Protein AF-A0A842RL45-F1 (afdb_monomer_lite)

pLDDT: mean 72.31, std 18.86, range [42.53, 97.88]

Foldseek 3Di:
DDDDDPPDDDDDDPDDDDDPDDDDDPDCPDPVVVVVPPPPPPVPVVVVVVPPPPPPDDDDDDPDPPVPPCQQFFQDPPPRDTHDSPDQADPPPRHGRLAWFAFPVPRDTHRNPDQADPPPRGGTHRDPPPDPPVVVVVVVVVVVVVVVVVVVVVVVVVVVVVVVVVVVVVVVVVVPPPD

Structure (mmCIF, N/CA/C/O backbone):
data_AF-A0A842RL45-F1
#
_entry.id   AF-A0A842RL45-F1
#
loop_
_atom_site.group_PDB
_atom_site.id
_atom_site.type_symbol
_atom_site.label_atom_id
_atom_site.label_alt_id
_atom_site.label_comp_id
_atom_site.label_asym_id
_atom_site.label_entity_id
_atom_site.label_seq_id
_atom_site.pdbx_PDB_ins_code
_atom_site.Cartn_x
_atom_site.Cartn_y
_atom_site.Cartn_z
_atom_site.occupancy
_atom_site.B_iso_or_equiv
_atom_site.auth_seq_id
_atom_site.auth_comp_id
_atom_site.auth_asym_id
_atom_site.auth_atom_id
_atom_site.pdbx_PDB_model_num
ATOM 1 N N . MET A 1 1 ? -13.730 0.526 -36.075 1.00 56.44 1 MET A N 1
ATOM 2 C CA . MET A 1 1 ? -13.449 0.159 -37.481 1.00 56.44 1 MET A CA 1
ATOM 3 C C . MET A 1 1 ? -12.465 1.153 -38.090 1.00 56.44 1 MET A C 1
ATOM 5 O O . MET A 1 1 ? -12.914 2.103 -38.705 1.00 56.44 1 MET A O 1
ATOM 9 N N . ILE A 1 2 ? -11.156 0.953 -37.906 1.00 51.56 2 ILE A N 1
ATOM 10 C CA . ILE A 1 2 ? -10.082 1.415 -38.808 1.00 51.56 2 ILE A CA 1
ATOM 11 C C . ILE A 1 2 ? -8.989 0.343 -38.696 1.00 51.56 2 ILE A C 1
ATOM 13 O O . ILE A 1 2 ? -8.703 -0.127 -37.600 1.00 51.56 2 ILE A O 1
ATOM 17 N N . ILE A 1 3 ? -8.519 -0.115 -39.849 1.00 49.03 3 ILE A N 1
ATOM 18 C CA . ILE A 1 3 ? -7.935 -1.430 -40.118 1.00 49.03 3 ILE A CA 1
ATOM 19 C C . ILE A 1 3 ? -6.401 -1.360 -40.150 1.00 49.03 3 ILE A C 1
ATOM 21 O O . ILE A 1 3 ? -5.831 -0.354 -40.571 1.00 49.03 3 ILE A O 1
ATOM 25 N N . ASP A 1 4 ? -5.787 -2.470 -39.740 1.00 52.09 4 ASP A N 1
ATOM 26 C CA . ASP A 1 4 ? -4.392 -2.897 -39.888 1.00 52.09 4 ASP A CA 1
ATOM 27 C C . ASP A 1 4 ? -3.731 -2.566 -41.236 1.00 52.09 4 ASP A C 1
ATOM 29 O O . ASP A 1 4 ? -4.213 -2.999 -42.280 1.00 52.09 4 ASP A O 1
ATOM 33 N N . TRP A 1 5 ? -2.566 -1.900 -41.216 1.00 52.88 5 TRP A N 1
ATOM 34 C CA . TRP A 1 5 ? -1.721 -1.688 -42.409 1.00 52.88 5 TRP A CA 1
ATOM 35 C C . TRP A 1 5 ? -0.205 -1.697 -42.126 1.00 52.88 5 TRP A C 1
ATOM 37 O O . TRP A 1 5 ? 0.547 -0.961 -42.761 1.00 52.88 5 TRP A O 1
ATOM 47 N N . LEU A 1 6 ? 0.301 -2.520 -41.196 1.00 53.22 6 LEU A N 1
ATOM 48 C CA . LEU A 1 6 ? 1.763 -2.607 -40.998 1.00 53.22 6 LEU A CA 1
ATOM 49 C C . LEU A 1 6 ? 2.317 -4.004 -40.667 1.00 53.22 6 LEU A C 1
ATOM 51 O O . LEU A 1 6 ? 3.288 -4.146 -39.931 1.00 53.22 6 LEU A O 1
ATOM 55 N N . THR A 1 7 ? 1.742 -5.042 -41.275 1.00 54.78 7 THR A N 1
ATOM 56 C CA . THR A 1 7 ? 2.247 -6.430 -41.243 1.00 54.78 7 THR A CA 1
ATOM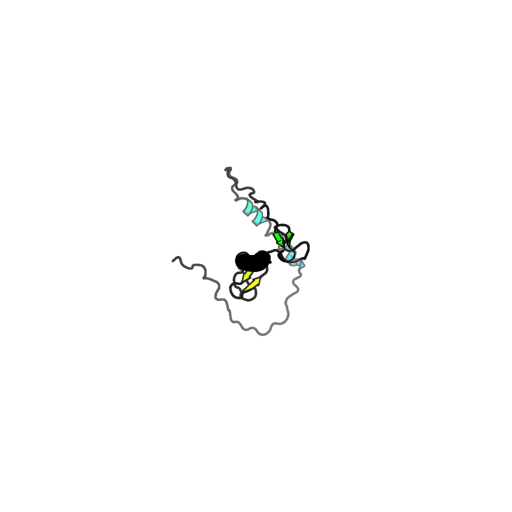 57 C C . THR A 1 7 ? 2.532 -6.963 -42.648 1.00 54.78 7 THR A C 1
ATOM 59 O O . THR A 1 7 ? 2.118 -8.057 -43.023 1.00 54.78 7 THR A O 1
ATOM 62 N N . ILE A 1 8 ? 3.280 -6.200 -43.448 1.00 55.16 8 ILE A N 1
ATOM 63 C CA . ILE A 1 8 ? 3.804 -6.676 -44.733 1.00 55.16 8 ILE A CA 1
ATOM 64 C C . ILE A 1 8 ? 5.311 -6.438 -44.767 1.00 55.16 8 ILE A C 1
ATOM 66 O O . ILE A 1 8 ? 5.764 -5.300 -44.853 1.00 55.16 8 ILE A O 1
ATOM 70 N N . GLY A 1 9 ? 6.078 -7.532 -44.761 1.00 53.97 9 GLY A N 1
ATOM 71 C CA . GLY A 1 9 ? 7.323 -7.553 -45.528 1.00 53.97 9 GLY A CA 1
ATOM 72 C C . GLY A 1 9 ? 8.617 -7.951 -44.828 1.00 53.97 9 GLY A C 1
ATOM 73 O O . GLY A 1 9 ? 9.618 -7.305 -45.098 1.00 53.97 9 GLY A O 1
ATOM 74 N N . ILE A 1 10 ? 8.663 -9.024 -44.026 1.00 52.34 10 ILE A N 1
ATOM 75 C CA . ILE A 1 10 ? 9.904 -9.819 -43.886 1.00 52.34 10 ILE A CA 1
ATOM 76 C C . ILE A 1 10 ? 9.538 -11.306 -43.789 1.00 52.34 10 ILE A C 1
ATOM 78 O O . ILE A 1 10 ? 9.545 -11.925 -42.730 1.00 52.34 10 ILE A O 1
ATOM 82 N N . SER A 1 11 ? 9.163 -11.894 -44.918 1.00 47.75 11 SER A N 1
ATOM 83 C CA . SER A 1 11 ? 9.153 -13.343 -45.098 1.00 47.75 11 SER A CA 1
ATOM 84 C C . SER A 1 11 ? 9.819 -13.667 -46.425 1.00 47.75 11 SER A C 1
ATOM 86 O O . SER A 1 11 ? 9.727 -12.890 -47.367 1.00 47.75 11 SER A O 1
ATOM 88 N N . THR A 1 12 ? 10.492 -14.816 -46.437 1.00 53.06 12 THR A N 1
ATOM 89 C CA . THR A 1 12 ? 11.160 -15.491 -47.562 1.00 53.06 12 THR A CA 1
ATOM 90 C C . THR A 1 12 ? 12.524 -14.957 -48.008 1.00 53.06 12 THR A C 1
ATOM 92 O O . THR A 1 12 ? 12.630 -14.352 -49.064 1.00 53.06 12 THR A O 1
ATOM 95 N N . VAL A 1 13 ? 13.586 -15.335 -47.279 1.00 51.84 13 VAL A N 1
ATOM 96 C CA . VAL A 1 13 ? 14.795 -15.926 -47.899 1.00 51.84 13 VAL A CA 1
ATOM 97 C C . VAL A 1 13 ? 15.372 -17.000 -46.955 1.00 51.84 13 VAL A C 1
ATOM 99 O O . VAL A 1 13 ? 16.416 -16.819 -46.339 1.00 51.84 13 VAL A O 1
ATOM 102 N N . VAL A 1 14 ? 14.678 -18.136 -46.808 1.00 50.47 14 VAL A N 1
ATOM 103 C CA . VAL A 1 14 ? 15.315 -19.382 -46.340 1.00 50.47 14 VAL A CA 1
ATOM 104 C C . VAL A 1 14 ? 15.735 -20.136 -47.595 1.00 50.47 14 VAL A C 1
ATOM 106 O O . VAL A 1 14 ? 14.962 -20.884 -48.186 1.00 50.47 14 VAL A O 1
ATOM 109 N N . GLY A 1 15 ? 16.948 -19.838 -48.054 1.00 44.44 15 GLY A N 1
ATOM 110 C CA . GLY A 1 15 ? 17.609 -20.558 -49.133 1.00 44.44 15 GLY A CA 1
ATOM 111 C C . GLY A 1 15 ? 18.285 -21.809 -48.587 1.00 44.44 15 GLY A C 1
ATOM 112 O O . GLY A 1 15 ? 19.283 -21.722 -47.876 1.00 44.44 15 GLY A O 1
ATOM 113 N N . LEU A 1 16 ? 17.732 -22.968 -48.939 1.00 52.06 16 LEU A N 1
ATOM 114 C CA . LEU A 1 16 ? 18.388 -24.269 -48.866 1.00 52.06 16 LEU A CA 1
ATOM 115 C C . LEU A 1 16 ? 19.608 -24.282 -49.797 1.00 52.06 16 LEU A C 1
ATOM 117 O O . LEU A 1 16 ? 19.456 -24.257 -51.015 1.00 52.06 16 LEU A O 1
ATOM 121 N N . ALA A 1 17 ? 20.808 -24.390 -49.234 1.00 45.56 17 ALA A N 1
ATOM 122 C CA . ALA A 1 17 ? 21.967 -24.924 -49.938 1.00 45.56 17 ALA A CA 1
ATOM 123 C C . ALA A 1 17 ? 22.873 -25.621 -48.921 1.00 45.56 17 ALA A C 1
ATOM 125 O O . ALA A 1 17 ? 23.483 -24.988 -48.060 1.00 45.56 17 ALA A O 1
ATOM 126 N N . GLY A 1 18 ? 22.908 -26.950 -49.004 1.00 46.41 18 GLY A N 1
ATOM 127 C CA . GLY A 1 18 ? 23.859 -27.771 -48.276 1.00 46.41 18 GLY A CA 1
ATOM 128 C C . GLY A 1 18 ? 25.296 -27.431 -48.672 1.00 46.41 18 GLY A C 1
ATOM 129 O O . GLY A 1 18 ? 25.589 -27.129 -49.826 1.00 46.41 18 GLY A O 1
ATOM 130 N N . GLY A 1 19 ? 26.192 -27.499 -47.695 1.00 44.31 19 GLY A N 1
ATOM 131 C CA . GLY A 1 19 ? 27.616 -27.256 -47.879 1.00 44.31 19 GLY A CA 1
ATOM 132 C C . GLY A 1 19 ? 28.383 -27.753 -46.666 1.00 44.31 19 GLY A C 1
ATOM 133 O O . GLY A 1 19 ? 28.741 -26.984 -45.781 1.00 44.31 19 GLY A O 1
ATOM 134 N N . ILE A 1 20 ? 28.590 -29.065 -46.608 1.00 50.00 20 ILE A N 1
ATOM 135 C CA . ILE A 1 20 ? 29.540 -29.695 -45.697 1.00 50.00 20 ILE A CA 1
ATOM 136 C C . ILE A 1 20 ? 30.937 -29.402 -46.259 1.00 50.00 20 ILE A C 1
ATOM 138 O O . ILE A 1 20 ? 31.212 -29.732 -47.408 1.00 50.00 20 ILE A O 1
ATOM 142 N N . GLY A 1 21 ? 31.819 -28.821 -45.446 1.00 47.97 21 GLY A N 1
ATOM 143 C CA . GLY A 1 21 ? 33.264 -28.842 -45.692 1.00 47.97 21 GLY A CA 1
ATOM 144 C C . GLY A 1 21 ? 33.849 -27.585 -46.332 1.00 47.97 21 GLY A C 1
ATOM 145 O O . GLY A 1 21 ? 33.859 -27.441 -47.547 1.00 47.97 21 GLY A O 1
ATOM 146 N N . SER A 1 22 ? 34.401 -26.715 -45.484 1.00 52.22 22 SER A N 1
ATOM 147 C CA . SER A 1 22 ? 35.515 -25.776 -45.727 1.00 52.22 22 SER A CA 1
ATOM 148 C C . SER A 1 22 ? 35.710 -25.025 -44.401 1.00 52.22 22 SER A C 1
ATOM 150 O O . SER A 1 22 ? 35.042 -24.042 -44.120 1.00 52.22 22 SER A O 1
ATOM 152 N N . GLY A 1 23 ? 36.460 -25.546 -43.435 1.00 45.50 23 GLY A N 1
ATOM 153 C CA . GLY A 1 23 ? 37.901 -25.671 -43.592 1.00 45.50 23 GLY A CA 1
ATOM 154 C C . GLY A 1 23 ? 38.517 -24.273 -43.580 1.00 45.50 23 GLY A C 1
ATOM 155 O O . GLY A 1 23 ? 38.617 -23.648 -44.627 1.00 45.50 23 GLY A O 1
ATOM 156 N N . LEU A 1 24 ? 38.854 -23.798 -42.374 1.00 52.75 24 LEU A N 1
ATOM 157 C CA . LEU A 1 24 ? 39.927 -22.845 -42.070 1.00 52.75 24 LEU A CA 1
ATOM 158 C C . LEU A 1 24 ? 40.437 -22.027 -43.268 1.00 52.75 24 LEU A C 1
ATOM 160 O O . LEU A 1 24 ? 41.333 -22.499 -43.942 1.00 52.75 24 LEU A O 1
ATOM 164 N N . LEU A 1 25 ? 39.964 -20.797 -43.479 1.00 53.88 25 LEU A N 1
ATOM 165 C CA . LEU A 1 25 ? 40.764 -19.697 -44.055 1.00 53.88 25 LEU A CA 1
ATOM 166 C C . LEU A 1 25 ? 40.023 -18.353 -43.876 1.00 53.88 25 LEU A C 1
ATOM 168 O O . LEU A 1 25 ? 39.855 -17.579 -44.820 1.00 53.88 25 LEU A O 1
ATOM 172 N N . ILE A 1 26 ? 39.607 -18.015 -42.647 1.00 55.22 26 ILE A N 1
ATOM 173 C CA . ILE A 1 26 ? 39.335 -16.603 -42.330 1.00 55.22 26 ILE A CA 1
ATOM 174 C C . ILE A 1 26 ? 40.697 -15.928 -42.200 1.00 55.22 26 ILE A C 1
ATOM 176 O O . ILE A 1 26 ? 41.360 -15.952 -41.164 1.00 55.22 26 ILE A O 1
ATOM 180 N N . ARG A 1 27 ? 41.146 -15.416 -43.345 1.00 52.78 27 ARG A N 1
ATOM 181 C CA . ARG A 1 27 ? 42.352 -14.621 -43.524 1.00 52.78 27 ARG A CA 1
ATOM 182 C C . ARG A 1 27 ? 42.421 -13.530 -42.458 1.00 52.78 27 ARG A C 1
ATOM 184 O O . ARG A 1 27 ? 41.477 -12.766 -42.278 1.00 52.78 27 ARG A O 1
ATOM 191 N N . GLN A 1 28 ? 43.594 -13.440 -41.837 1.00 56.41 28 GLN A N 1
ATOM 192 C CA . GLN A 1 28 ? 44.142 -12.288 -41.124 1.00 56.41 28 GLN A CA 1
ATOM 193 C C . GLN A 1 28 ? 44.082 -11.026 -42.005 1.00 56.41 28 GLN A C 1
ATOM 195 O O . GLN A 1 28 ? 45.085 -10.565 -42.550 1.00 56.41 28 GLN A O 1
ATOM 200 N N . LEU A 1 29 ? 42.892 -10.457 -42.185 1.00 57.97 29 LEU A N 1
ATOM 201 C CA . LEU A 1 29 ? 42.744 -9.104 -42.693 1.00 57.97 29 LEU A CA 1
ATOM 202 C C . LEU A 1 29 ? 43.205 -8.175 -41.577 1.00 57.97 29 LEU A C 1
ATOM 204 O O . LEU A 1 29 ? 42.499 -7.911 -40.607 1.00 57.97 29 LEU A O 1
ATOM 208 N N . SER A 1 30 ? 44.457 -7.744 -41.706 1.00 59.97 30 SER A N 1
ATOM 209 C CA . SER A 1 30 ? 45.117 -6.821 -40.798 1.00 59.97 30 SER A CA 1
ATOM 210 C C . SER A 1 30 ? 44.209 -5.623 -40.512 1.00 59.97 30 SER A C 1
ATOM 212 O O . SER A 1 30 ? 43.927 -4.809 -41.394 1.00 59.97 30 SER A O 1
ATOM 214 N N . ILE A 1 31 ? 43.810 -5.491 -39.245 1.00 58.50 31 ILE A N 1
ATOM 215 C CA . ILE A 1 31 ? 43.001 -4.397 -38.677 1.00 58.50 31 ILE A CA 1
ATOM 216 C C . ILE A 1 31 ? 43.554 -3.007 -39.076 1.00 58.50 31 ILE A C 1
ATOM 218 O O . ILE A 1 31 ? 42.833 -2.009 -39.095 1.00 58.50 31 ILE A O 1
ATOM 222 N N . LYS A 1 32 ? 44.833 -2.929 -39.475 1.00 57.28 32 LYS A N 1
ATOM 223 C CA . LYS A 1 32 ? 45.500 -1.711 -39.950 1.00 57.28 32 LYS A CA 1
ATOM 224 C C . LYS A 1 32 ? 44.948 -1.159 -41.275 1.00 57.28 32 LYS A C 1
ATOM 226 O O . LYS A 1 32 ? 45.049 0.047 -41.479 1.00 57.28 32 LYS A O 1
ATOM 231 N N . GLN A 1 33 ? 44.343 -1.976 -42.144 1.00 60.31 33 GLN A N 1
ATOM 232 C CA . GLN A 1 33 ? 43.789 -1.489 -43.421 1.00 60.31 33 GLN A CA 1
ATOM 233 C C . GLN A 1 33 ? 42.360 -0.928 -43.290 1.00 60.31 33 GLN A C 1
ATOM 235 O O . GLN A 1 33 ? 41.995 -0.007 -44.017 1.00 60.31 33 GLN A O 1
ATOM 240 N N . LEU A 1 34 ? 41.576 -1.382 -42.304 1.00 56.50 34 LEU A N 1
ATOM 241 C CA . LEU A 1 34 ? 40.205 -0.894 -42.070 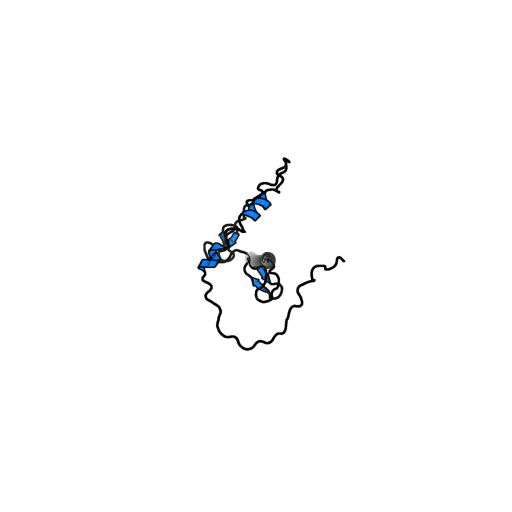1.00 56.50 34 LEU A CA 1
ATOM 242 C C . LEU A 1 34 ? 40.150 0.558 -41.553 1.00 56.50 34 LEU A C 1
ATOM 244 O O . LEU A 1 34 ? 39.201 1.279 -41.850 1.00 56.50 34 LEU A O 1
ATOM 248 N N . LYS A 1 35 ? 41.189 1.046 -40.858 1.00 59.00 35 LYS A N 1
ATOM 249 C CA . LYS A 1 35 ? 41.245 2.436 -40.352 1.00 59.00 35 LYS A CA 1
ATOM 250 C C . LYS A 1 35 ? 41.429 3.509 -41.436 1.00 59.00 35 LYS A C 1
ATOM 252 O O . LYS A 1 35 ? 41.152 4.673 -41.164 1.00 59.00 35 LYS A O 1
ATOM 257 N N . LYS A 1 36 ? 41.875 3.157 -42.650 1.00 61.47 36 LYS A N 1
ATOM 258 C CA . LYS A 1 36 ? 42.103 4.139 -43.731 1.00 61.47 36 LYS A CA 1
ATOM 259 C C . LYS A 1 36 ? 40.863 4.449 -44.573 1.00 61.47 36 LYS A C 1
ATOM 261 O O . LYS A 1 36 ? 40.836 5.494 -45.210 1.00 61.47 36 LYS A O 1
ATOM 266 N N . ILE A 1 37 ? 39.843 3.590 -44.561 1.00 58.62 37 ILE A N 1
ATOM 267 C CA . ILE A 1 37 ? 38.670 3.726 -45.448 1.00 58.62 37 ILE A CA 1
ATOM 268 C C . ILE A 1 37 ? 37.532 4.530 -44.784 1.00 58.62 37 ILE A C 1
ATOM 270 O O . ILE A 1 37 ? 36.689 5.106 -45.464 1.00 58.62 37 ILE A O 1
ATOM 274 N N . ILE A 1 38 ? 37.521 4.648 -43.454 1.00 57.00 38 ILE A N 1
ATOM 275 C CA . ILE A 1 38 ? 36.366 5.173 -42.706 1.00 57.00 38 ILE A CA 1
ATOM 276 C C . ILE A 1 38 ? 36.318 6.716 -42.500 1.00 57.00 38 ILE A C 1
ATOM 278 O O . ILE A 1 38 ? 35.216 7.223 -42.291 1.00 57.00 38 ILE A O 1
ATOM 282 N N . PRO A 1 39 ? 37.388 7.542 -42.601 1.00 54.28 39 PRO A N 1
ATOM 283 C CA . PRO A 1 39 ? 37.270 8.950 -42.193 1.00 54.28 39 PRO A CA 1
ATOM 284 C C . PRO A 1 39 ? 36.568 9.885 -43.204 1.00 54.28 39 PRO A C 1
ATOM 286 O O . PRO A 1 39 ? 36.375 11.059 -42.890 1.00 54.28 39 PRO A O 1
ATOM 289 N N . GLY A 1 40 ? 36.170 9.410 -44.393 1.00 54.62 40 GLY A N 1
ATOM 290 C CA . GLY A 1 40 ? 35.584 10.259 -45.446 1.00 54.62 40 GLY A CA 1
ATOM 291 C C . GLY A 1 40 ? 34.053 10.359 -45.455 1.00 54.62 40 GLY A C 1
ATOM 292 O O . GLY A 1 40 ? 33.507 11.410 -45.773 1.00 54.62 40 GLY A O 1
ATOM 293 N N . LEU A 1 41 ? 33.335 9.298 -45.074 1.00 51.75 41 LEU A N 1
ATOM 294 C CA . LEU A 1 41 ? 31.892 9.183 -45.352 1.00 51.75 41 LEU A CA 1
ATOM 295 C C . LEU A 1 41 ? 30.968 9.841 -44.316 1.00 51.75 41 LEU A C 1
ATOM 297 O O . LEU A 1 41 ? 29.790 10.049 -44.594 1.00 51.75 41 LEU A O 1
ATOM 301 N N . VAL A 1 42 ? 31.484 10.212 -43.142 1.00 53.53 42 VAL A N 1
ATOM 302 C CA . VAL A 1 42 ? 30.667 10.827 -42.076 1.00 53.53 42 VAL A CA 1
ATOM 303 C C . VAL A 1 42 ? 30.774 12.358 -42.075 1.00 53.53 42 VAL A C 1
ATOM 305 O O . VAL A 1 42 ? 29.903 13.038 -41.539 1.00 53.53 42 VAL A O 1
ATOM 308 N N . LYS A 1 43 ? 31.801 12.941 -42.710 1.00 53.38 43 LYS A N 1
ATOM 309 C CA . LYS A 1 43 ? 32.039 14.395 -42.649 1.00 53.38 43 LYS A CA 1
ATOM 310 C C . LYS A 1 43 ? 31.181 15.219 -43.612 1.00 53.38 43 LYS A C 1
ATOM 312 O O . LYS A 1 43 ? 30.903 16.375 -43.306 1.00 53.38 43 LYS A O 1
ATOM 317 N N . GLU A 1 44 ? 30.731 14.645 -44.728 1.00 52.78 44 GLU A N 1
ATOM 318 C CA . GLU A 1 44 ? 29.963 15.401 -45.733 1.00 52.78 44 GLU A CA 1
ATOM 319 C C . GLU A 1 44 ? 28.445 15.332 -45.511 1.00 52.78 44 GLU A C 1
ATOM 321 O O . GLU A 1 44 ? 27.757 16.339 -45.655 1.00 52.78 44 GLU A O 1
ATOM 326 N N . ARG A 1 45 ? 27.908 14.205 -45.022 1.00 51.56 45 ARG A N 1
ATOM 327 C CA . ARG A 1 45 ? 26.452 14.055 -44.828 1.00 51.56 45 ARG A CA 1
ATOM 328 C C . ARG A 1 45 ? 25.894 14.874 -43.645 1.00 51.56 45 ARG A C 1
ATOM 330 O O . ARG A 1 45 ? 24.713 15.220 -43.637 1.00 51.56 45 ARG A O 1
ATOM 337 N N . VAL A 1 46 ? 26.743 15.250 -42.682 1.00 55.12 46 VAL A N 1
ATOM 338 C CA . VAL A 1 46 ? 26.363 16.127 -41.552 1.00 55.12 46 VAL A CA 1
ATOM 339 C C . VAL A 1 46 ? 26.308 17.604 -41.967 1.00 55.12 46 VAL A C 1
ATOM 341 O O . VAL A 1 46 ? 25.502 18.356 -41.428 1.00 55.12 46 VAL A O 1
ATOM 344 N N . LYS A 1 47 ? 27.107 18.032 -42.957 1.00 55.78 47 LYS A N 1
ATOM 345 C CA . LYS A 1 47 ? 27.097 19.424 -43.442 1.00 55.78 47 LYS A CA 1
ATOM 346 C C . LYS A 1 47 ? 25.928 19.729 -44.379 1.00 55.78 47 LYS A C 1
ATOM 348 O O . LYS A 1 47 ? 25.430 20.851 -44.344 1.00 55.78 47 LYS A O 1
ATOM 353 N N . GLU A 1 48 ? 25.476 18.755 -45.168 1.00 54.34 48 GLU A N 1
ATOM 354 C CA . GLU A 1 48 ? 24.300 18.925 -46.037 1.00 54.34 48 GLU A CA 1
ATOM 355 C C . GLU A 1 48 ? 23.001 19.001 -45.213 1.00 54.34 48 GLU A C 1
ATOM 357 O O . GLU A 1 48 ? 22.148 19.845 -45.468 1.00 54.34 48 GLU A O 1
ATOM 362 N N . SER A 1 49 ? 22.893 18.201 -44.143 1.00 55.34 49 SER A N 1
ATOM 363 C CA . SER A 1 49 ? 21.681 18.128 -43.305 1.00 55.34 49 SER A CA 1
ATOM 364 C C . SER A 1 49 ? 21.445 19.366 -42.420 1.00 55.34 49 SER A C 1
ATOM 366 O O . SER A 1 49 ? 20.350 19.546 -41.899 1.00 55.34 49 SER A O 1
ATOM 368 N N . LEU A 1 50 ? 22.444 20.242 -42.248 1.00 55.75 50 LEU A N 1
ATOM 369 C CA . LEU A 1 50 ? 22.331 21.470 -41.442 1.00 55.75 50 LEU A CA 1
ATOM 370 C C . LEU A 1 50 ? 21.837 22.694 -42.235 1.00 55.75 50 LEU A C 1
ATOM 372 O O . LEU A 1 50 ? 21.563 23.728 -41.632 1.00 55.75 50 LEU A O 1
ATOM 376 N N . LYS A 1 51 ? 21.708 22.608 -43.566 1.00 57.88 51 LYS A N 1
ATOM 377 C CA . LYS A 1 51 ? 21.293 23.745 -44.414 1.00 57.88 51 LYS A CA 1
ATOM 378 C C . LYS A 1 51 ? 19.780 23.859 -44.640 1.00 57.88 51 LYS A C 1
ATOM 380 O O . LYS A 1 51 ? 19.346 24.792 -45.304 1.00 57.88 51 LYS A O 1
ATOM 385 N N . GLN A 1 52 ? 18.977 22.950 -44.087 1.00 56.62 52 GLN A N 1
ATOM 386 C CA . GLN A 1 52 ? 17.514 22.922 -44.251 1.00 56.62 52 GLN A CA 1
ATOM 387 C C . GLN A 1 52 ? 16.741 23.154 -42.952 1.00 56.62 52 GLN A C 1
ATOM 389 O O . GLN A 1 52 ? 15.610 22.703 -42.806 1.00 56.62 52 GLN A O 1
ATOM 394 N N . ILE A 1 53 ? 17.326 23.905 -42.019 1.00 52.34 53 ILE A N 1
ATOM 395 C CA . ILE A 1 53 ? 16.560 24.500 -40.925 1.00 52.34 53 ILE A CA 1
ATOM 396 C C . ILE A 1 53 ? 16.279 25.955 -41.328 1.00 52.34 53 ILE A C 1
ATOM 398 O O . ILE A 1 53 ? 17.185 26.783 -41.213 1.00 52.34 53 ILE A O 1
ATOM 402 N N . PRO A 1 54 ? 15.087 26.285 -41.862 1.00 47.94 54 PRO A N 1
ATOM 403 C CA . PRO A 1 54 ? 14.716 27.670 -42.120 1.00 47.94 54 PRO A CA 1
ATOM 404 C C . PRO A 1 54 ? 14.623 28.406 -40.780 1.00 47.94 54 PRO A C 1
ATOM 406 O O . PRO A 1 54 ? 13.789 28.090 -39.933 1.00 47.94 54 PRO A O 1
ATOM 409 N N . ILE A 1 55 ? 15.521 29.369 -40.574 1.00 52.50 55 ILE A N 1
ATOM 410 C CA . ILE A 1 55 ? 15.515 30.283 -39.427 1.00 52.50 55 ILE A CA 1
ATOM 411 C C . ILE A 1 55 ? 14.800 31.561 -39.868 1.00 52.50 55 ILE A C 1
ATOM 413 O O . ILE A 1 55 ? 15.364 32.652 -39.836 1.00 52.50 55 ILE A O 1
ATOM 417 N N . ASP A 1 56 ? 13.566 31.421 -40.343 1.00 45.44 56 ASP A N 1
ATOM 418 C CA . ASP A 1 56 ? 12.774 32.574 -40.742 1.00 45.44 56 ASP A CA 1
ATOM 419 C C . ASP A 1 56 ? 12.034 33.112 -39.519 1.00 45.44 56 ASP A C 1
ATOM 421 O O . ASP A 1 56 ? 11.169 32.473 -38.919 1.00 45.44 56 ASP A O 1
ATOM 425 N N . ALA A 1 57 ? 12.481 34.301 -39.128 1.00 53.66 57 ALA A N 1
ATOM 426 C CA . ALA A 1 57 ? 11.951 35.189 -38.113 1.00 53.66 57 ALA A CA 1
ATOM 427 C C . ALA A 1 57 ? 10.427 35.087 -37.921 1.00 53.66 57 ALA A C 1
ATOM 429 O O . ALA A 1 57 ? 9.635 35.659 -38.666 1.00 53.66 57 ALA A O 1
ATOM 430 N N . GLY A 1 58 ? 10.031 34.433 -36.832 1.00 45.25 58 GLY A N 1
ATOM 431 C CA . GLY A 1 58 ? 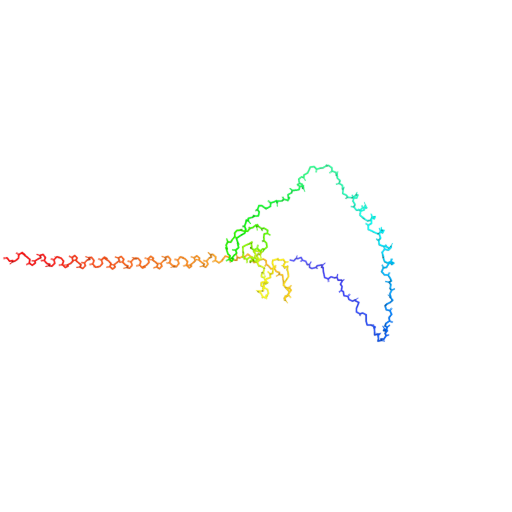8.649 34.372 -36.387 1.00 45.25 58 GLY A CA 1
ATOM 432 C C . GLY A 1 58 ? 8.575 33.986 -34.919 1.00 45.25 58 GLY A C 1
ATOM 433 O O . GLY A 1 58 ? 8.741 32.829 -34.556 1.00 45.25 58 GLY A O 1
ATOM 434 N N . LYS A 1 59 ? 8.348 34.988 -34.069 1.00 53.47 59 LYS A N 1
ATOM 435 C CA . LYS A 1 59 ? 7.787 34.870 -32.718 1.00 53.47 59 LYS A CA 1
ATOM 436 C C . LYS A 1 59 ? 6.925 33.606 -32.544 1.00 53.47 59 LYS A C 1
ATOM 438 O O . LYS A 1 59 ? 5.850 33.568 -33.120 1.00 53.47 59 LYS A O 1
ATOM 443 N N . THR A 1 60 ? 7.362 32.668 -31.698 1.00 42.84 60 THR A N 1
ATOM 444 C CA . THR A 1 60 ? 6.565 32.008 -30.636 1.00 42.84 60 THR A CA 1
ATOM 445 C C . THR A 1 60 ? 7.388 30.913 -29.940 1.00 42.84 60 THR A C 1
ATOM 447 O O . THR A 1 60 ? 7.603 29.835 -30.476 1.00 42.84 60 THR A O 1
ATOM 450 N N . ALA A 1 61 ? 7.845 31.210 -28.722 1.00 48.50 61 ALA A N 1
ATOM 451 C CA . ALA A 1 61 ? 7.677 30.355 -27.540 1.00 48.50 61 ALA A CA 1
ATOM 452 C C . ALA A 1 61 ? 7.908 28.825 -27.646 1.00 48.50 61 ALA A C 1
ATOM 454 O O . ALA A 1 61 ? 7.055 28.053 -27.220 1.00 48.50 61 ALA A O 1
ATOM 455 N N . ALA A 1 62 ? 9.072 28.360 -28.111 1.00 43.78 62 ALA A N 1
ATOM 456 C CA . ALA A 1 62 ? 9.441 26.937 -27.988 1.00 43.78 62 ALA A CA 1
ATOM 457 C C . ALA A 1 62 ? 10.883 26.697 -27.506 1.00 43.78 62 ALA A C 1
ATOM 459 O O . ALA A 1 62 ? 11.422 25.602 -27.646 1.00 43.78 62 ALA A O 1
ATOM 460 N N . VAL A 1 63 ? 11.517 27.709 -26.906 1.00 44.62 63 VAL A N 1
ATOM 461 C CA . VAL A 1 63 ? 12.812 27.548 -26.235 1.00 44.62 63 VAL A CA 1
ATOM 462 C C . VAL A 1 63 ? 12.573 27.376 -24.741 1.00 44.62 63 VAL A C 1
ATOM 464 O O . VAL A 1 63 ? 12.042 28.258 -24.075 1.00 44.62 63 VAL A O 1
ATOM 467 N N . ALA A 1 64 ? 13.015 26.225 -24.241 1.00 45.16 64 ALA A N 1
ATOM 468 C CA . ALA A 1 64 ? 13.270 25.950 -22.834 1.00 45.16 64 ALA A CA 1
ATOM 469 C C . ALA A 1 64 ? 12.055 25.999 -21.896 1.00 45.16 64 ALA A C 1
ATOM 471 O O . ALA A 1 64 ? 12.083 26.648 -20.857 1.00 45.16 64 ALA A O 1
ATOM 472 N N . VAL A 1 65 ? 11.064 25.142 -22.150 1.00 42.53 65 VAL A N 1
ATOM 473 C CA . VAL A 1 65 ? 10.390 24.483 -21.023 1.00 42.53 65 VAL A CA 1
ATOM 474 C C . VAL A 1 65 ? 11.117 23.173 -20.718 1.00 42.53 65 VAL A C 1
ATOM 476 O O . VAL A 1 65 ? 10.544 22.089 -20.740 1.00 42.53 65 VAL A O 1
ATOM 479 N N . VAL A 1 66 ? 12.405 23.271 -20.362 1.00 45.22 66 VAL A N 1
ATOM 480 C CA . VAL A 1 66 ? 12.944 22.341 -19.364 1.00 45.22 66 VAL A CA 1
ATOM 481 C C . VAL A 1 66 ? 12.185 22.715 -18.102 1.00 45.22 66 VAL A C 1
ATOM 483 O O . VAL A 1 66 ? 12.636 23.542 -17.312 1.00 45.22 66 VAL A O 1
ATOM 486 N N . ARG A 1 67 ? 10.959 22.192 -17.965 1.00 51.03 67 ARG A N 1
ATOM 487 C CA . ARG A 1 67 ? 10.243 22.213 -16.700 1.00 51.03 67 ARG A CA 1
ATOM 488 C C . ARG A 1 67 ? 11.181 21.476 -15.771 1.00 51.03 67 ARG A C 1
ATOM 490 O O . ARG A 1 67 ? 11.261 20.250 -15.793 1.00 51.03 67 ARG A O 1
ATOM 497 N N . LYS A 1 68 ? 11.957 22.245 -15.010 1.00 46.69 68 LYS A N 1
ATOM 498 C CA . LYS A 1 68 ? 12.576 21.822 -13.771 1.00 46.69 68 LYS A CA 1
ATOM 499 C C . LYS A 1 68 ? 11.381 21.456 -12.906 1.00 46.69 68 LYS A C 1
ATOM 501 O O . LYS A 1 68 ? 10.865 22.288 -12.173 1.00 46.69 68 LYS A O 1
ATOM 506 N N . GLY A 1 69 ? 10.843 20.258 -13.147 1.00 48.66 69 GLY A N 1
ATOM 507 C CA . GLY A 1 69 ? 9.855 19.646 -12.296 1.00 48.66 69 GLY A CA 1
ATOM 508 C C . GLY A 1 69 ? 10.501 19.722 -10.938 1.00 48.66 69 GLY A C 1
ATOM 509 O O . GLY A 1 69 ? 11.584 19.163 -10.745 1.00 48.66 69 GLY A O 1
ATOM 510 N N . ILE A 1 70 ? 9.914 20.547 -10.079 1.00 53.28 70 ILE A N 1
ATOM 511 C CA . ILE A 1 70 ? 10.211 20.575 -8.662 1.00 53.28 70 ILE A CA 1
ATOM 512 C C . ILE A 1 70 ? 9.829 19.170 -8.243 1.00 53.28 70 ILE A C 1
ATOM 514 O O . ILE A 1 70 ? 8.654 18.848 -8.082 1.00 53.28 70 ILE A O 1
ATOM 518 N N . GLY A 1 71 ? 10.806 18.277 -8.331 1.00 60.03 71 GLY A N 1
ATOM 519 C CA . GLY A 1 71 ? 10.574 16.878 -8.117 1.00 60.03 71 GLY A CA 1
ATOM 520 C C . GLY A 1 71 ? 10.143 16.794 -6.672 1.00 60.03 71 GLY A C 1
ATOM 521 O O . GLY A 1 71 ? 10.917 17.163 -5.789 1.00 60.03 71 GLY A O 1
ATOM 522 N N . LYS A 1 72 ? 8.891 16.397 -6.451 1.00 75.94 72 LYS A N 1
ATOM 523 C CA . LYS A 1 72 ? 8.409 16.096 -5.112 1.00 75.94 72 LYS A CA 1
ATOM 524 C C . LYS A 1 72 ? 9.409 15.104 -4.525 1.00 75.94 72 LYS A C 1
ATOM 526 O O . LYS A 1 72 ? 9.744 14.113 -5.185 1.00 75.94 72 LYS A O 1
ATOM 531 N N . LYS A 1 73 ? 9.969 15.444 -3.366 1.00 87.81 73 LYS A N 1
ATOM 532 C CA . LYS A 1 73 ? 10.867 14.548 -2.644 1.00 87.81 73 LYS A CA 1
ATOM 533 C C . LYS A 1 73 ? 10.137 13.217 -2.440 1.00 87.81 73 LYS A C 1
ATOM 535 O O . LYS A 1 73 ? 8.911 13.196 -2.327 1.00 87.81 73 LYS A O 1
ATOM 540 N N . ARG A 1 74 ? 10.864 12.107 -2.516 1.00 87.69 74 ARG A N 1
ATOM 541 C CA . ARG A 1 74 ? 10.281 10.765 -2.395 1.00 87.69 74 ARG A CA 1
ATOM 542 C C . ARG A 1 74 ? 10.610 10.201 -1.029 1.00 87.69 74 ARG A C 1
ATOM 544 O O . ARG A 1 74 ? 11.757 10.282 -0.608 1.00 87.69 74 ARG A O 1
ATOM 551 N N . ILE A 1 75 ? 9.633 9.595 -0.376 1.00 89.56 75 ILE A N 1
ATOM 552 C CA . ILE A 1 75 ? 9.852 8.906 0.892 1.00 89.56 75 ILE A CA 1
ATOM 553 C C . ILE A 1 75 ? 10.234 7.456 0.597 1.00 89.56 75 ILE A C 1
ATOM 555 O O . ILE A 1 75 ? 9.623 6.801 -0.248 1.00 89.56 75 ILE A O 1
ATOM 559 N N . CYS A 1 76 ? 11.295 6.967 1.238 1.00 90.12 76 CYS A N 1
ATOM 560 C CA . CYS A 1 76 ? 11.694 5.571 1.127 1.00 90.12 76 CYS A CA 1
ATOM 561 C C . CYS A 1 76 ? 10.635 4.672 1.790 1.00 90.12 76 CYS A C 1
ATOM 563 O O . CYS A 1 76 ? 10.360 4.877 2.971 1.00 90.12 76 CYS A O 1
ATOM 565 N N . PRO A 1 77 ? 10.113 3.638 1.103 1.00 83.94 77 PRO A N 1
ATOM 566 C CA . PRO A 1 77 ? 9.086 2.766 1.679 1.00 83.94 77 PRO A CA 1
ATOM 567 C C . PRO A 1 77 ? 9.599 1.910 2.848 1.00 83.94 77 PRO A C 1
ATOM 569 O O . PRO A 1 77 ? 8.819 1.506 3.693 1.00 83.94 77 PRO A O 1
ATOM 572 N N . HIS A 1 78 ? 10.909 1.648 2.932 1.00 89.31 78 HIS A N 1
ATOM 573 C CA . HIS A 1 78 ? 11.475 0.784 3.974 1.00 89.31 78 HIS A CA 1
ATOM 574 C C . HIS A 1 78 ? 11.857 1.537 5.254 1.00 89.31 78 HIS A C 1
ATOM 576 O O . HIS A 1 78 ? 11.681 1.027 6.352 1.00 89.31 78 HIS A O 1
ATOM 582 N N . CYS A 1 79 ? 12.476 2.717 5.146 1.00 95.00 79 CYS A N 1
ATOM 583 C CA . CYS A 1 79 ? 13.015 3.431 6.315 1.00 95.00 79 CYS A CA 1
ATOM 584 C C . CYS A 1 79 ? 12.456 4.846 6.494 1.00 95.00 79 CYS A C 1
ATOM 586 O O . CYS A 1 79 ? 12.996 5.604 7.298 1.00 95.00 79 CYS A O 1
ATOM 588 N N . LYS A 1 80 ? 11.444 5.221 5.700 1.00 93.75 80 LYS A N 1
ATOM 589 C CA . LYS A 1 80 ? 10.763 6.527 5.712 1.00 93.75 80 LYS A CA 1
ATOM 590 C C . LYS A 1 80 ? 11.678 7.748 5.494 1.00 93.75 80 LYS A C 1
ATOM 592 O O . LYS A 1 80 ? 11.274 8.880 5.722 1.00 93.75 80 LYS A O 1
ATOM 597 N N . GLU A 1 81 ? 12.900 7.540 4.995 1.00 97.00 81 GLU A N 1
ATOM 598 C CA . GLU A 1 81 ? 13.847 8.628 4.721 1.00 97.00 81 GLU A CA 1
ATOM 599 C C . GLU A 1 81 ? 13.403 9.456 3.513 1.00 97.00 81 GLU A C 1
ATOM 601 O O . GLU A 1 81 ? 13.003 8.910 2.476 1.00 97.00 81 GLU A O 1
ATOM 606 N N . GLU A 1 82 ? 13.533 10.773 3.618 1.00 95.75 82 GLU A N 1
ATOM 607 C CA . GLU A 1 82 ? 13.226 11.691 2.533 1.00 95.75 82 GLU A CA 1
ATOM 608 C C . GLU A 1 82 ? 14.391 11.745 1.534 1.00 95.75 82 GLU A C 1
ATOM 610 O O . GLU A 1 82 ? 15.527 12.069 1.864 1.00 95.75 82 GLU A O 1
ATOM 615 N N . ASN A 1 83 ? 14.113 11.405 0.280 1.00 94.12 83 ASN A N 1
ATOM 616 C CA . ASN A 1 83 ? 15.101 11.291 -0.782 1.00 94.12 83 ASN A CA 1
ATOM 617 C C . ASN A 1 83 ? 14.825 12.288 -1.908 1.00 94.12 83 ASN A C 1
ATOM 619 O O . ASN A 1 83 ? 13.692 12.724 -2.143 1.00 94.12 83 ASN A O 1
ATOM 623 N N . GLU A 1 84 ? 15.874 12.623 -2.662 1.00 92.56 84 GLU A N 1
ATOM 624 C CA . GLU A 1 84 ? 15.729 13.436 -3.864 1.00 92.56 84 GLU A CA 1
ATOM 625 C C . GLU A 1 84 ? 14.734 12.791 -4.834 1.00 92.56 84 GLU A C 1
ATOM 627 O O . GLU A 1 84 ? 14.687 11.577 -5.009 1.00 92.56 84 GLU A O 1
ATOM 632 N N . ALA A 1 85 ? 13.962 13.605 -5.548 1.00 85.12 85 ALA A N 1
ATOM 633 C CA . ALA A 1 85 ? 12.923 13.108 -6.450 1.00 85.12 85 ALA A CA 1
ATOM 634 C C . ALA A 1 85 ? 13.423 12.192 -7.579 1.00 85.12 85 ALA A C 1
ATOM 636 O O . ALA A 1 85 ? 12.637 11.465 -8.192 1.00 85.12 85 ALA A O 1
ATOM 637 N N . LYS A 1 86 ? 14.722 12.289 -7.882 1.00 83.62 86 LYS A N 1
ATOM 638 C CA . LYS A 1 86 ? 15.435 11.496 -8.886 1.00 83.62 86 LYS A CA 1
ATOM 639 C C . LYS A 1 86 ? 16.283 10.377 -8.269 1.00 83.62 86 LYS A C 1
ATOM 641 O O . LYS A 1 86 ? 16.968 9.683 -9.016 1.00 83.62 86 LYS A O 1
ATOM 646 N N . ALA A 1 87 ? 16.271 10.217 -6.945 1.00 88.81 87 ALA A N 1
ATOM 647 C CA . ALA A 1 87 ? 17.002 9.156 -6.272 1.00 88.81 87 ALA A CA 1
ATOM 648 C C . ALA A 1 87 ? 16.431 7.795 -6.684 1.00 88.81 87 ALA A C 1
ATOM 650 O O . ALA A 1 87 ? 15.224 7.562 -6.614 1.00 88.81 87 ALA A O 1
ATOM 651 N N . ILE A 1 88 ? 17.318 6.905 -7.134 1.00 87.88 88 ILE A N 1
ATOM 652 C CA . ILE A 1 88 ? 16.950 5.537 -7.516 1.00 87.88 88 ILE A CA 1
ATOM 653 C C . ILE A 1 88 ? 16.909 4.625 -6.293 1.00 87.88 88 ILE A C 1
ATOM 655 O O . ILE A 1 88 ? 16.065 3.734 -6.215 1.00 87.88 88 ILE A O 1
ATOM 659 N N . PHE A 1 89 ? 17.779 4.898 -5.324 1.00 91.75 89 PHE A N 1
ATOM 660 C CA . PHE A 1 89 ? 17.934 4.161 -4.080 1.00 91.75 89 PHE A CA 1
ATOM 661 C C . PHE A 1 89 ? 17.884 5.122 -2.898 1.00 91.75 89 PHE A C 1
ATOM 663 O O . PHE A 1 89 ? 18.214 6.300 -3.037 1.00 91.75 89 PHE A O 1
ATOM 670 N N . CYS A 1 90 ? 17.496 4.600 -1.742 1.00 94.38 90 CYS A N 1
ATOM 671 C CA . CYS A 1 90 ? 17.514 5.333 -0.493 1.00 94.38 90 CYS A CA 1
ATOM 672 C C . CYS A 1 90 ? 18.943 5.637 -0.057 1.00 94.38 90 CYS A C 1
ATOM 674 O O . CYS A 1 90 ? 19.758 4.722 0.064 1.00 94.38 90 CYS A O 1
ATOM 676 N N . VAL A 1 91 ? 19.220 6.903 0.250 1.00 96.50 91 VAL A N 1
ATOM 677 C CA . VAL A 1 91 ? 20.531 7.347 0.747 1.00 96.50 91 VAL A CA 1
ATOM 678 C C . VAL A 1 91 ? 20.899 6.734 2.100 1.00 96.50 91 VAL A C 1
ATOM 680 O O . VAL A 1 91 ? 22.079 6.638 2.419 1.00 96.50 91 VAL A O 1
ATOM 683 N N . LYS A 1 92 ? 19.903 6.299 2.882 1.00 97.88 92 LYS A N 1
ATOM 684 C CA . LYS A 1 92 ? 20.094 5.743 4.226 1.00 97.88 92 LYS A CA 1
ATOM 685 C C . LYS A 1 92 ? 20.169 4.219 4.248 1.00 97.88 92 LYS A C 1
ATOM 687 O O . LYS A 1 92 ? 21.090 3.673 4.840 1.00 97.88 92 LYS A O 1
ATOM 692 N N . CYS A 1 93 ? 19.215 3.529 3.620 1.00 96.38 93 CYS A N 1
ATOM 693 C CA . CYS A 1 93 ? 19.122 2.062 3.688 1.00 96.38 93 CYS A CA 1
ATOM 694 C C . CYS A 1 93 ? 19.441 1.335 2.371 1.00 96.38 93 CYS A C 1
ATOM 696 O O . CYS A 1 93 ? 19.451 0.110 2.346 1.00 96.38 93 CYS A O 1
ATOM 698 N N . GLY A 1 94 ? 19.645 2.048 1.258 1.00 93.06 94 GLY A N 1
ATOM 699 C CA . GLY A 1 94 ? 19.928 1.444 -0.050 1.00 93.06 94 GLY A CA 1
ATOM 700 C C . GLY A 1 94 ? 18.731 0.795 -0.761 1.00 93.06 94 GLY A C 1
ATOM 701 O O . GLY A 1 94 ? 18.885 0.327 -1.885 1.00 93.06 94 GLY A O 1
ATOM 702 N N . THR A 1 95 ? 17.532 0.793 -0.166 1.00 89.75 95 THR A N 1
ATOM 703 C CA . THR A 1 95 ? 16.317 0.237 -0.800 1.00 89.75 95 THR A CA 1
ATOM 704 C C . THR A 1 95 ? 15.936 1.041 -2.055 1.00 89.75 95 THR A C 1
ATOM 706 O O . THR A 1 95 ? 15.970 2.273 -2.000 1.00 89.75 95 THR A O 1
ATOM 709 N N . PRO A 1 96 ? 15.565 0.409 -3.186 1.00 84.94 96 PRO A N 1
ATOM 710 C CA . PRO A 1 96 ? 15.141 1.123 -4.391 1.00 84.94 96 PRO A CA 1
ATOM 711 C C . PRO A 1 96 ? 13.835 1.908 -4.169 1.00 84.94 96 PRO A C 1
ATOM 713 O O . PRO A 1 96 ? 12.852 1.369 -3.676 1.00 84.94 96 PRO A O 1
ATOM 716 N N . ILE A 1 97 ? 13.821 3.185 -4.561 1.00 87.31 97 ILE A N 1
ATOM 717 C CA . ILE A 1 97 ? 12.678 4.118 -4.414 1.00 87.31 97 ILE A CA 1
ATOM 718 C C . ILE A 1 97 ? 11.960 4.337 -5.759 1.00 87.31 97 ILE A C 1
ATOM 720 O O . ILE A 1 97 ? 10.830 4.832 -5.841 1.00 87.31 97 ILE A O 1
ATOM 724 N N . CYS A 1 98 ? 12.601 3.957 -6.864 1.00 76.06 98 CYS A N 1
ATOM 725 C CA . CYS A 1 98 ? 11.962 3.947 -8.172 1.00 76.06 98 CYS A CA 1
ATOM 726 C C . CYS A 1 98 ? 10.899 2.850 -8.212 1.00 76.06 98 CYS A C 1
ATOM 728 O O . CYS A 1 98 ? 11.254 1.677 -8.284 1.00 76.06 98 CYS A O 1
ATOM 730 N N . GLY A 1 99 ? 9.624 3.259 -8.202 1.00 73.00 99 GLY A N 1
ATOM 731 C CA . GLY A 1 99 ? 8.451 2.383 -8.172 1.00 73.00 99 GLY A CA 1
ATOM 732 C C . GLY A 1 99 ? 8.601 1.132 -9.029 1.00 73.00 99 GLY A C 1
ATOM 733 O O . GLY A 1 99 ? 9.101 1.191 -10.158 1.00 73.00 99 GLY A O 1
ATOM 734 N N . VAL A 1 100 ? 8.202 0.009 -8.454 1.00 77.81 100 VAL A N 1
ATOM 735 C CA . VAL A 1 100 ? 8.193 -1.282 -9.127 1.00 77.81 100 VAL A CA 1
ATOM 736 C C . VAL A 1 100 ? 7.157 -1.218 -10.251 1.00 77.81 100 VAL A C 1
ATOM 738 O O . VAL A 1 100 ? 6.132 -0.553 -10.126 1.00 77.81 100 VAL A O 1
ATOM 741 N N . LYS A 1 101 ? 7.459 -1.820 -11.398 1.00 88.62 101 LYS A N 1
ATOM 742 C CA . LYS A 1 101 ? 6.454 -2.079 -12.435 1.00 88.62 101 LYS A CA 1
ATOM 743 C C . LYS A 1 101 ? 5.989 -3.510 -12.251 1.00 88.62 101 LYS A C 1
ATOM 745 O O . LYS A 1 101 ? 6.832 -4.368 -12.031 1.00 88.62 101 LYS A O 1
ATOM 750 N N . VAL A 1 102 ? 4.707 -3.799 -12.403 1.00 90.62 102 VAL A N 1
ATOM 751 C CA . VAL A 1 102 ? 4.228 -5.187 -12.359 1.00 90.62 102 VAL A CA 1
ATOM 752 C C . VAL A 1 102 ? 3.858 -5.622 -13.766 1.00 90.62 102 VAL A C 1
ATOM 754 O O . VAL A 1 102 ? 3.308 -4.857 -14.564 1.00 90.62 102 VAL A O 1
ATOM 757 N N . CYS A 1 103 ? 4.226 -6.851 -14.118 1.00 94.38 103 CYS A N 1
ATOM 758 C CA . CYS A 1 103 ? 3.752 -7.450 -15.353 1.00 94.38 103 CYS A CA 1
ATOM 759 C C . CYS A 1 103 ? 2.317 -7.964 -15.166 1.00 94.38 103 CYS A C 1
ATOM 761 O O . CYS A 1 103 ? 2.126 -8.878 -14.374 1.00 94.38 103 CYS A O 1
ATOM 763 N N . PRO A 1 104 ? 1.323 -7.509 -15.945 1.00 93.31 104 PRO A N 1
ATOM 764 C CA . PRO A 1 104 ? -0.065 -7.952 -15.778 1.00 93.31 104 PRO A CA 1
ATOM 765 C C . PRO A 1 104 ? -0.303 -9.412 -16.198 1.00 93.31 104 PRO A C 1
ATOM 767 O O . PRO A 1 104 ? -1.350 -9.971 -15.915 1.00 93.31 104 PRO A O 1
ATOM 770 N N . LYS A 1 105 ? 0.634 -10.030 -16.933 1.00 95.31 105 LYS A N 1
ATOM 771 C CA . LYS A 1 105 ? 0.500 -11.421 -17.398 1.00 95.31 105 LYS A CA 1
ATOM 772 C C . LYS A 1 105 ? 1.008 -12.454 -16.401 1.00 95.31 105 LYS A C 1
ATOM 774 O O . LYS A 1 105 ? 0.584 -13.599 -16.465 1.00 95.31 105 LYS A O 1
ATOM 779 N N . CYS A 1 106 ? 2.008 -12.096 -15.606 1.00 95.38 106 CYS A N 1
ATOM 780 C CA . CYS A 1 106 ? 2.717 -13.045 -14.747 1.00 95.38 106 CYS A CA 1
ATOM 781 C C . CYS A 1 106 ? 3.024 -12.481 -13.359 1.00 95.38 106 CYS A C 1
ATOM 783 O O . CYS A 1 106 ? 3.831 -13.069 -12.651 1.00 95.38 106 CYS A O 1
ATOM 785 N N . GLU A 1 107 ? 2.482 -11.303 -13.040 1.00 92.94 107 GLU A N 1
ATOM 786 C CA . GLU A 1 107 ? 2.577 -10.614 -11.744 1.00 92.94 107 GLU A CA 1
ATOM 787 C C . GLU A 1 107 ? 4.011 -10.407 -11.237 1.00 92.94 107 GLU A C 1
ATOM 789 O O . GLU A 1 107 ? 4.278 -10.194 -10.059 1.00 92.94 107 GLU A O 1
ATOM 794 N N . LEU A 1 108 ? 4.974 -10.415 -12.161 1.00 93.12 108 LEU A N 1
ATOM 795 C CA . LEU A 1 108 ? 6.378 -10.248 -11.827 1.00 93.12 108 LEU A CA 1
ATOM 796 C C . LEU A 1 108 ? 6.693 -8.778 -11.553 1.00 93.12 108 LEU A C 1
ATOM 798 O O . LEU A 1 108 ? 6.454 -7.918 -12.407 1.00 93.12 108 LEU A O 1
ATOM 802 N N . ASN A 1 109 ? 7.331 -8.532 -10.412 1.00 89.88 109 ASN A N 1
ATOM 803 C CA . ASN A 1 109 ? 7.942 -7.257 -10.061 1.00 89.88 109 ASN A CA 1
ATOM 804 C C . ASN A 1 109 ? 9.156 -6.972 -10.958 1.00 89.88 109 ASN A C 1
ATOM 806 O O . ASN A 1 109 ? 10.186 -7.646 -10.916 1.00 89.88 109 ASN A O 1
ATOM 810 N N . LEU A 1 110 ? 9.021 -5.955 -11.797 1.00 90.44 110 LEU A N 1
ATOM 811 C CA . LEU A 1 110 ? 10.002 -5.502 -12.768 1.00 90.44 110 LEU A CA 1
ATOM 812 C C . LEU A 1 110 ? 10.676 -4.211 -12.284 1.00 90.44 110 LEU A C 1
ATOM 814 O O . LEU A 1 110 ? 10.026 -3.344 -11.689 1.00 90.44 110 LEU A O 1
ATOM 818 N N . PRO A 1 111 ? 11.973 -4.021 -12.591 1.00 84.19 111 PRO A N 1
ATOM 819 C CA . PRO A 1 111 ? 12.639 -2.759 -12.309 1.00 84.19 111 PRO A CA 1
ATOM 820 C C . PRO A 1 111 ? 11.983 -1.635 -13.122 1.00 84.19 111 PRO A C 1
ATOM 822 O O . PRO A 1 111 ? 11.561 -1.846 -14.257 1.00 84.19 111 PRO A O 1
ATOM 825 N N . ASN A 1 112 ? 11.948 -0.413 -12.588 1.00 82.06 112 ASN A N 1
ATOM 826 C CA . ASN A 1 112 ? 11.273 0.722 -13.236 1.00 82.06 112 ASN A CA 1
ATOM 827 C C . ASN A 1 112 ? 11.782 1.005 -14.669 1.00 82.06 112 ASN A C 1
ATOM 829 O O . ASN A 1 112 ? 11.032 1.431 -15.546 1.00 82.06 112 ASN A O 1
ATOM 833 N N . ILE A 1 113 ? 13.053 0.701 -14.946 1.00 83.06 113 ILE A N 1
ATOM 834 C CA . ILE A 1 113 ? 13.643 0.852 -16.283 1.00 83.06 113 ILE A CA 1
ATOM 835 C C . ILE A 1 113 ? 13.135 -0.179 -17.305 1.00 83.06 113 ILE A C 1
ATOM 837 O O . ILE A 1 113 ? 13.307 0.023 -18.505 1.00 83.06 113 ILE A O 1
ATOM 841 N N . ALA A 1 114 ? 12.524 -1.281 -16.863 1.00 91.31 114 ALA A N 1
ATOM 842 C CA . ALA A 1 114 ? 11.996 -2.292 -17.763 1.00 91.31 114 ALA A CA 1
ATOM 843 C C . ALA A 1 114 ? 10.719 -1.782 -18.436 1.00 91.31 114 ALA A C 1
ATOM 845 O O . ALA A 1 114 ? 9.787 -1.304 -17.790 1.00 91.31 114 ALA A O 1
ATOM 846 N N . ASN A 1 115 ? 10.670 -1.909 -19.759 1.00 94.06 115 ASN A N 1
ATOM 847 C CA . ASN A 1 115 ? 9.459 -1.658 -20.545 1.00 94.06 115 ASN A CA 1
ATOM 848 C C . ASN A 1 115 ? 8.720 -2.961 -20.877 1.00 94.06 115 ASN A C 1
ATOM 850 O O . ASN A 1 115 ? 7.550 -2.932 -21.249 1.00 94.06 115 ASN A O 1
ATOM 854 N N . VAL A 1 116 ? 9.401 -4.100 -20.734 1.00 96.25 116 VAL A N 1
ATOM 855 C CA . VAL A 1 116 ? 8.917 -5.425 -21.120 1.00 96.25 116 VAL A CA 1
ATOM 856 C C . VAL A 1 116 ? 9.336 -6.437 -20.059 1.00 96.25 116 VAL A C 1
ATOM 858 O O . VAL A 1 116 ? 10.431 -6.336 -19.503 1.00 96.25 116 VAL A O 1
ATOM 861 N N . CYS A 1 117 ? 8.478 -7.412 -19.781 1.00 96.69 117 CYS A N 1
ATOM 862 C CA . CYS A 1 117 ? 8.792 -8.518 -18.891 1.00 96.69 117 CYS A CA 1
ATOM 863 C C . CYS A 1 117 ? 9.793 -9.471 -19.553 1.00 96.69 117 CYS A C 1
ATOM 865 O O . CYS A 1 117 ? 9.541 -9.968 -20.649 1.00 96.69 117 CYS A O 1
ATOM 867 N N . TYR A 1 118 ? 10.898 -9.773 -18.871 1.00 95.62 118 TYR A N 1
ATOM 868 C CA . TYR A 1 118 ? 11.914 -10.702 -19.379 1.00 95.62 118 TYR A CA 1
ATOM 869 C C . TYR A 1 118 ? 11.502 -12.181 -19.277 1.00 95.62 118 TYR A C 1
ATOM 871 O O . TYR A 1 118 ? 12.178 -13.026 -19.854 1.00 95.62 118 TYR A O 1
ATOM 879 N N . ILE A 1 119 ? 10.402 -12.497 -18.577 1.00 96.75 119 ILE A N 1
ATOM 880 C CA . ILE A 1 119 ? 9.845 -13.857 -18.501 1.00 96.75 119 ILE A CA 1
ATOM 881 C C . ILE A 1 119 ? 8.820 -14.094 -19.615 1.00 96.75 119 ILE A C 1
ATOM 883 O O . ILE A 1 119 ? 8.959 -15.036 -20.387 1.00 96.75 119 ILE A O 1
ATOM 887 N N . CYS A 1 120 ? 7.791 -13.247 -19.724 1.00 96.56 120 CYS A N 1
ATOM 888 C CA . CYS A 1 120 ? 6.657 -13.495 -20.626 1.00 96.56 120 CYS A CA 1
ATOM 889 C C . CYS A 1 120 ? 6.593 -12.569 -21.855 1.00 96.56 120 CYS A C 1
ATOM 891 O O . CYS A 1 120 ? 5.705 -12.728 -22.694 1.00 96.56 120 CYS A O 1
ATOM 893 N N . GLY A 1 121 ? 7.466 -11.561 -21.950 1.00 96.38 121 GLY A N 1
ATOM 894 C CA . GLY A 1 121 ? 7.448 -10.570 -23.033 1.00 96.38 121 GLY A CA 1
ATOM 895 C C . GLY A 1 121 ? 6.265 -9.590 -23.000 1.00 96.38 121 GLY A C 1
ATOM 896 O O . GLY A 1 121 ? 6.099 -8.810 -23.934 1.00 96.38 121 GLY A O 1
ATOM 897 N N . GLY A 1 122 ? 5.429 -9.611 -21.956 1.00 95.69 122 GLY A N 1
ATOM 898 C CA . GLY A 1 122 ? 4.329 -8.655 -21.778 1.00 95.69 122 GLY A CA 1
ATOM 899 C C . GLY A 1 122 ? 4.818 -7.237 -21.439 1.00 95.69 122 GLY A C 1
ATOM 900 O O . GLY A 1 122 ? 5.921 -7.089 -20.908 1.00 95.69 122 GLY A O 1
ATOM 901 N N . PRO A 1 123 ? 4.023 -6.187 -21.716 1.00 95.19 123 PRO A N 1
ATOM 902 C CA . PRO A 1 123 ? 4.388 -4.816 -21.370 1.00 95.19 123 PRO A CA 1
ATOM 903 C C . PRO A 1 123 ? 4.472 -4.637 -19.849 1.00 95.19 123 PRO A C 1
ATOM 905 O O . PRO A 1 123 ? 3.669 -5.195 -19.101 1.00 95.19 123 PRO A O 1
ATOM 908 N N . ALA A 1 124 ? 5.450 -3.858 -19.395 1.00 92.69 124 ALA A N 1
ATOM 909 C CA . ALA A 1 124 ? 5.594 -3.495 -17.991 1.00 92.69 124 ALA A CA 1
ATOM 910 C C . ALA A 1 124 ? 4.713 -2.276 -17.691 1.00 92.69 124 ALA A C 1
ATOM 912 O O . ALA A 1 124 ? 4.946 -1.198 -18.245 1.00 92.69 124 ALA A O 1
ATOM 913 N N . ILE A 1 125 ? 3.711 -2.438 -16.829 1.00 87.94 125 ILE A N 1
ATOM 914 C CA . ILE A 1 125 ? 2.796 -1.355 -16.464 1.00 87.94 125 ILE A CA 1
ATOM 915 C C . ILE A 1 125 ? 3.305 -0.734 -15.156 1.00 87.94 125 ILE A C 1
ATOM 917 O O . ILE A 1 125 ? 3.657 -1.475 -14.233 1.00 87.94 125 ILE A O 1
ATOM 921 N N . PRO A 1 126 ? 3.418 0.605 -15.057 1.00 78.94 126 PRO A N 1
ATOM 922 C CA . PRO A 1 126 ? 3.673 1.245 -13.776 1.00 78.94 126 PRO A CA 1
ATOM 923 C C . PRO A 1 126 ? 2.497 0.943 -12.858 1.00 78.94 126 PRO A C 1
ATOM 925 O O . PRO A 1 126 ? 1.385 1.402 -13.106 1.00 78.94 126 PRO A O 1
ATOM 928 N N . THR A 1 127 ? 2.742 0.174 -11.804 1.00 71.50 127 THR A N 1
ATOM 929 C CA . THR A 1 127 ? 1.791 0.114 -10.707 1.00 71.50 127 THR A CA 1
ATOM 930 C C . THR A 1 127 ? 1.905 1.442 -9.992 1.00 71.50 127 THR A C 1
ATOM 932 O O . THR A 1 127 ? 2.919 1.744 -9.356 1.00 71.50 127 THR A O 1
ATOM 935 N N . VAL A 1 128 ? 0.879 2.275 -10.148 1.00 63.31 128 VAL A N 1
ATOM 936 C CA . VAL A 1 128 ? 0.555 3.187 -9.059 1.00 63.31 128 VAL A CA 1
ATOM 937 C C . VAL A 1 128 ? 0.407 2.293 -7.829 1.00 63.31 128 VAL A C 1
ATOM 939 O O . VAL A 1 128 ? -0.275 1.271 -7.949 1.00 63.31 128 VAL A O 1
ATOM 942 N N . PRO A 1 129 ? 1.122 2.562 -6.720 1.00 58.25 129 PRO A N 1
ATOM 943 C CA . PRO A 1 129 ? 0.810 1.887 -5.471 1.00 58.25 129 PRO A CA 1
ATOM 944 C C . PRO A 1 129 ? -0.677 2.143 -5.258 1.00 58.25 129 PRO A C 1
ATOM 946 O O . PRO A 1 129 ? -1.092 3.290 -5.100 1.00 58.25 129 PRO A O 1
ATOM 949 N N . THR A 1 130 ? -1.469 1.099 -5.477 1.00 47.97 130 THR A N 1
ATOM 950 C CA . THR A 1 130 ? -2.895 1.149 -5.208 1.00 47.97 130 THR A CA 1
ATOM 951 C C . THR A 1 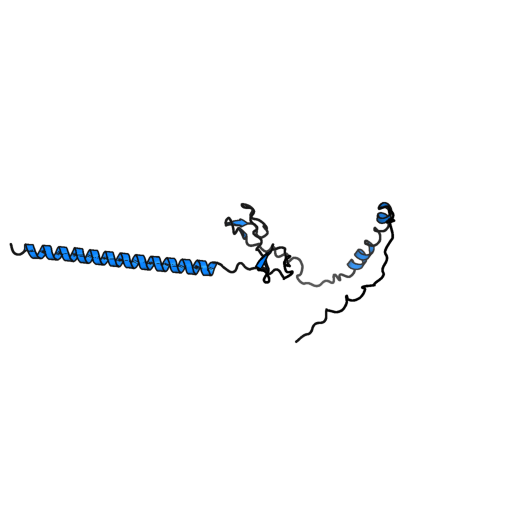130 ? -2.926 1.188 -3.698 1.00 47.97 130 THR A C 1
ATOM 953 O O . THR A 1 130 ? -2.311 0.347 -3.048 1.00 47.97 130 THR A O 1
ATOM 956 N N . SER A 1 131 ? -3.403 2.320 -3.211 1.00 51.31 131 SER A N 1
ATOM 957 C CA . SER A 1 131 ? -3.508 2.718 -1.823 1.00 51.31 131 SER A CA 1
ATOM 958 C C . SER A 1 131 ? -3.880 1.536 -0.937 1.00 51.31 131 SER A C 1
ATOM 960 O O . SER A 1 131 ? -5.026 1.115 -0.938 1.00 51.31 131 SER A O 1
ATOM 962 N N . THR A 1 132 ? -2.923 1.072 -0.138 1.00 52.19 132 THR A N 1
ATOM 963 C CA . THR A 1 132 ? -3.194 0.337 1.106 1.00 52.19 132 THR A CA 1
ATOM 964 C C . THR A 1 132 ? -3.896 1.225 2.144 1.00 52.19 132 THR A C 1
ATOM 966 O O . THR A 1 132 ? -4.243 0.753 3.208 1.00 52.19 132 THR A O 1
ATOM 969 N N . SER A 1 133 ? -4.139 2.506 1.833 1.00 60.88 133 SER A N 1
ATOM 970 C CA . SER A 1 133 ? -4.769 3.475 2.733 1.00 60.88 133 SER A CA 1
ATOM 971 C C . SER A 1 133 ? -6.294 3.378 2.826 1.00 60.88 133 SER A C 1
ATOM 973 O O . SER A 1 133 ? -6.883 4.233 3.472 1.00 60.88 133 SER A O 1
ATOM 975 N N . GLU A 1 134 ? -6.944 2.481 2.078 1.00 67.31 134 GLU A N 1
ATOM 976 C CA . GLU A 1 134 ? -8.377 2.208 2.283 1.00 67.31 134 GLU A CA 1
ATOM 977 C C . GLU A 1 134 ? -8.536 1.073 3.301 1.00 67.31 134 GLU A C 1
ATOM 979 O O . GLU A 1 134 ? -9.210 1.285 4.295 1.00 67.31 134 GLU A O 1
ATOM 984 N N . GLU A 1 135 ? -7.805 -0.040 3.146 1.00 67.88 135 GLU A N 1
ATOM 985 C CA . GLU A 1 135 ? -7.792 -1.137 4.135 1.00 67.88 135 GLU A CA 1
ATOM 986 C C . GLU A 1 135 ? -7.251 -0.683 5.506 1.00 67.88 135 GLU A C 1
ATOM 988 O O . GLU A 1 135 ? -7.910 -0.911 6.509 1.00 67.88 135 GLU A O 1
ATOM 993 N N . GLU A 1 136 ? -6.123 0.046 5.562 1.00 69.81 136 GLU A N 1
ATOM 994 C CA . GLU A 1 136 ? -5.587 0.571 6.840 1.00 69.81 136 GLU A CA 1
ATOM 995 C C . GLU A 1 136 ? -6.551 1.555 7.531 1.00 69.81 136 GLU A C 1
ATOM 997 O O . GLU A 1 136 ? -6.464 1.746 8.735 1.00 69.81 136 GLU A O 1
ATOM 1002 N N . ARG A 1 137 ? -7.455 2.200 6.782 1.00 75.88 137 ARG A N 1
ATOM 1003 C CA . ARG A 1 137 ? -8.432 3.135 7.351 1.00 75.88 137 ARG A CA 1
ATOM 1004 C C . ARG A 1 137 ? -9.677 2.417 7.866 1.00 75.88 137 ARG A C 1
ATOM 1006 O O . ARG A 1 137 ? -10.236 2.857 8.857 1.00 75.88 137 ARG A O 1
ATOM 1013 N N . GLU A 1 138 ? -10.115 1.368 7.174 1.00 79.12 138 GLU A N 1
ATOM 1014 C CA . GLU A 1 138 ? -11.209 0.519 7.656 1.00 79.12 138 GLU A CA 1
ATOM 1015 C C . GLU A 1 138 ? -10.802 -0.177 8.966 1.00 79.12 138 GLU A C 1
ATOM 1017 O O . GLU A 1 138 ? -11.598 -0.191 9.892 1.00 79.12 138 GLU A O 1
ATOM 1022 N N . GLU A 1 139 ? -9.550 -0.643 9.089 1.00 79.69 139 GLU A N 1
ATOM 1023 C CA . GLU A 1 139 ? -9.032 -1.207 10.351 1.00 79.69 139 GLU A CA 1
ATOM 1024 C C . GLU A 1 139 ? -8.961 -0.161 11.487 1.00 79.69 139 GLU A C 1
ATOM 1026 O O . GLU A 1 139 ? -9.355 -0.468 12.605 1.00 79.69 139 GLU A O 1
ATOM 1031 N N . GLU A 1 140 ? -8.513 1.077 11.218 1.00 85.25 140 GLU A N 1
ATOM 1032 C CA . GLU A 1 140 ? -8.509 2.158 12.229 1.00 85.25 140 GLU A CA 1
ATOM 1033 C C . GLU A 1 140 ? -9.934 2.560 12.669 1.00 85.25 140 GLU A C 1
ATOM 1035 O O . GLU A 1 140 ? -10.141 2.847 13.843 1.00 85.25 140 GLU A O 1
ATOM 1040 N N . GLU A 1 141 ? -10.915 2.582 11.754 1.00 89.12 141 GLU A N 1
ATOM 1041 C CA . GLU A 1 141 ? -12.317 2.896 12.086 1.00 89.12 141 GLU A CA 1
ATOM 1042 C C . GLU A 1 141 ? -12.976 1.765 12.913 1.00 89.12 141 GLU A C 1
ATOM 1044 O O . GLU A 1 141 ? -13.757 2.069 13.808 1.00 89.12 141 GLU A O 1
ATOM 1049 N N . GLU A 1 142 ? -12.638 0.487 12.676 1.00 89.12 142 GLU A N 1
ATOM 1050 C CA . GLU A 1 142 ? -13.120 -0.642 13.499 1.00 89.12 142 GLU A CA 1
ATOM 1051 C C . GLU A 1 142 ? -12.512 -0.641 14.919 1.00 89.12 142 GLU A C 1
ATOM 1053 O O . GLU A 1 142 ? -13.235 -0.893 15.879 1.00 89.12 142 GLU A O 1
ATOM 1058 N N . GLU A 1 143 ? -11.218 -0.322 15.077 1.00 90.44 143 GLU A N 1
ATOM 1059 C CA . GLU A 1 143 ? -10.581 -0.222 16.406 1.00 90.44 143 GLU A CA 1
ATOM 1060 C C . GLU A 1 143 ? -11.169 0.930 17.250 1.00 90.44 143 GLU A C 1
ATOM 1062 O O . GLU A 1 143 ? -11.364 0.759 18.451 1.00 90.44 143 GLU A O 1
ATOM 1067 N N . GLU A 1 144 ? -11.489 2.084 16.642 1.00 90.94 144 GLU A N 1
ATOM 1068 C CA . GLU A 1 144 ? -12.134 3.205 17.354 1.00 90.94 144 GLU A CA 1
ATOM 1069 C C . GLU A 1 144 ? -13.564 2.857 17.820 1.00 90.94 144 GLU A C 1
ATOM 1071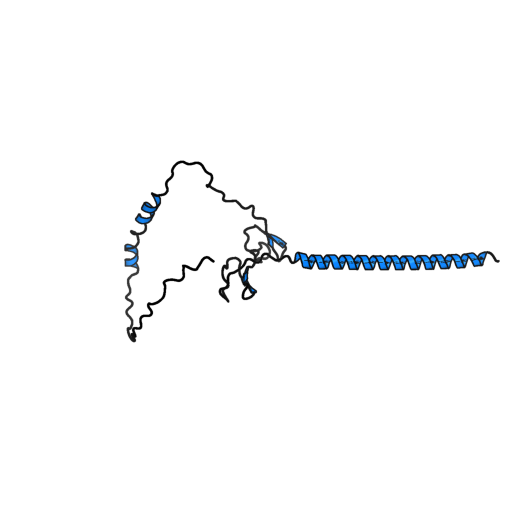 O O . GLU A 1 144 ? -13.951 3.256 18.916 1.00 90.94 144 GLU A O 1
ATOM 1076 N N . GLU A 1 145 ? -14.341 2.098 17.032 1.00 91.44 145 GLU A N 1
ATOM 1077 C CA . GLU A 1 145 ? -15.690 1.653 17.432 1.00 91.44 145 GLU A CA 1
ATOM 1078 C C . GLU A 1 145 ? -15.649 0.648 18.603 1.00 91.44 145 GLU A C 1
ATOM 1080 O O . GLU A 1 145 ? -16.479 0.744 19.505 1.00 91.44 145 GLU A O 1
ATOM 1085 N N . GLU A 1 146 ? -14.678 -0.279 18.633 1.00 91.50 146 GLU A N 1
ATOM 1086 C CA . GLU A 1 146 ? -14.514 -1.222 19.756 1.00 91.50 146 GLU A CA 1
ATOM 1087 C C . GLU A 1 146 ? -14.110 -0.510 21.064 1.00 91.50 146 GLU A C 1
ATOM 1089 O O . GLU A 1 146 ? -14.627 -0.857 22.126 1.00 91.50 146 GLU A O 1
ATOM 1094 N N . GLU A 1 147 ? -13.234 0.506 21.008 1.00 92.19 147 GLU A N 1
ATOM 1095 C CA . GLU A 1 147 ? -12.851 1.293 22.195 1.00 92.19 147 GLU A CA 1
ATOM 1096 C C . GLU A 1 147 ? -14.034 2.108 22.763 1.00 92.19 147 GLU A C 1
ATOM 1098 O O . GLU A 1 147 ? -14.187 2.183 23.982 1.00 92.19 147 GLU A O 1
ATOM 1103 N N . GLU A 1 148 ? -14.892 2.687 21.910 1.00 92.75 148 GLU A N 1
ATOM 1104 C CA . GLU A 1 148 ? -16.093 3.413 22.362 1.00 92.75 148 GLU A CA 1
ATOM 1105 C C . GLU A 1 148 ? -17.122 2.477 23.033 1.00 92.75 148 GLU A C 1
ATOM 1107 O O . GLU A 1 148 ? -17.713 2.859 24.044 1.00 92.75 148 GLU A O 1
ATOM 1112 N N . GLU A 1 149 ? -17.318 1.250 22.524 1.00 93.44 149 GLU A N 1
ATOM 1113 C CA . GLU A 1 149 ? -18.214 0.260 23.152 1.00 93.44 149 GLU A CA 1
ATOM 1114 C C . GLU A 1 149 ? -17.698 -0.202 24.531 1.00 93.44 149 GLU A C 1
ATOM 1116 O O . GLU A 1 149 ? -18.493 -0.318 25.466 1.00 93.44 149 GLU A O 1
ATOM 1121 N N . GLU A 1 150 ? -16.384 -0.420 24.694 1.00 92.56 150 GLU A N 1
ATOM 1122 C CA . GLU A 1 150 ? -15.792 -0.784 25.995 1.00 92.56 150 GLU A CA 1
ATOM 1123 C C . GLU A 1 150 ? -15.931 0.349 27.035 1.00 92.56 150 GLU A C 1
ATOM 1125 O O . GLU A 1 150 ? -16.251 0.075 28.194 1.00 92.56 150 GLU A O 1
ATOM 1130 N N . GLU A 1 151 ? -15.744 1.620 26.644 1.00 93.88 151 GLU A N 1
ATOM 1131 C CA . GLU A 1 151 ? -15.934 2.767 27.550 1.00 93.88 151 GLU A CA 1
ATOM 1132 C C . GLU A 1 151 ? -17.402 2.918 28.002 1.00 93.88 151 GLU A C 1
ATOM 1134 O O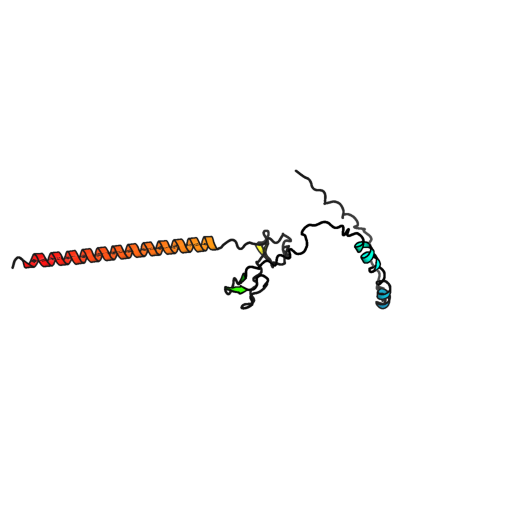 . GLU A 1 151 ? -17.652 3.209 29.175 1.00 93.88 151 GLU A O 1
ATOM 1139 N N . GLU A 1 152 ? -18.381 2.694 27.113 1.00 94.19 152 GLU A N 1
ATOM 1140 C CA . GLU A 1 152 ? -19.809 2.732 27.475 1.00 94.19 152 GLU A CA 1
ATOM 1141 C C . GLU A 1 152 ? -20.188 1.613 28.467 1.00 94.19 152 GLU A C 1
ATOM 1143 O O . GLU A 1 152 ? -20.929 1.873 29.420 1.00 94.19 152 GLU A O 1
ATOM 1148 N N . GLU A 1 153 ? -19.661 0.390 28.299 1.00 93.81 153 GLU A N 1
ATOM 1149 C CA . GLU A 1 153 ? -19.898 -0.718 29.241 1.00 93.81 153 GLU A CA 1
ATOM 1150 C C . GLU A 1 153 ? -19.308 -0.430 30.638 1.00 93.81 153 GLU A C 1
ATOM 1152 O O . GLU A 1 153 ? -19.980 -0.669 31.647 1.00 93.81 153 GLU A O 1
ATOM 1157 N N . GLU A 1 154 ? -18.095 0.135 30.724 1.00 94.19 154 GLU A N 1
ATOM 1158 C CA . GLU A 1 154 ? -17.482 0.515 32.009 1.00 94.19 154 GLU A CA 1
ATOM 1159 C C . GLU A 1 154 ? -18.279 1.620 32.737 1.00 94.19 154 GLU A C 1
ATOM 1161 O O . GLU A 1 154 ? -18.453 1.560 33.961 1.00 94.19 154 GLU A O 1
ATOM 1166 N N . GLU A 1 155 ? -18.806 2.619 32.012 1.00 95.06 155 GLU A N 1
ATOM 1167 C CA . GLU A 1 155 ? -19.649 3.670 32.604 1.00 95.06 155 GLU A CA 1
ATOM 1168 C C . GLU A 1 155 ? -20.984 3.119 33.143 1.00 95.06 155 GLU A C 1
ATOM 1170 O O . GLU A 1 155 ? -21.443 3.557 34.209 1.00 95.06 155 GLU A O 1
ATOM 1175 N N . GLU A 1 156 ? -21.605 2.152 32.453 1.00 95.19 156 GLU A N 1
ATOM 1176 C CA . GLU A 1 156 ? -22.831 1.492 32.923 1.00 95.19 156 GLU A CA 1
ATOM 1177 C C . GLU A 1 156 ? -22.588 0.675 34.205 1.00 95.19 156 GLU A C 1
ATOM 1179 O O . GLU A 1 156 ? -23.370 0.800 35.156 1.00 95.19 156 GLU A O 1
ATOM 1184 N N . GLU A 1 157 ? -21.494 -0.096 34.281 1.00 95.00 157 GLU A N 1
ATOM 1185 C CA . GLU A 1 157 ? -21.125 -0.852 35.489 1.00 95.00 157 GLU A CA 1
ATOM 1186 C C . GLU A 1 157 ? -20.881 0.081 36.693 1.00 95.00 157 GLU A C 1
ATOM 1188 O O . GLU A 1 157 ? -21.421 -0.147 37.781 1.00 95.00 157 GLU A O 1
ATOM 1193 N N . GLU A 1 158 ? -20.152 1.190 36.504 1.00 95.44 158 GLU A N 1
ATOM 1194 C CA . GLU A 1 158 ? -19.934 2.186 37.562 1.00 95.44 158 GLU A CA 1
ATOM 1195 C C . GLU A 1 158 ? -21.239 2.843 38.054 1.00 95.44 158 GLU A C 1
ATOM 1197 O O . GLU A 1 158 ? -21.355 3.224 39.228 1.00 95.44 158 GLU A O 1
ATOM 1202 N N . GLU A 1 159 ? -22.214 3.061 37.167 1.00 95.56 159 GLU A N 1
ATOM 1203 C CA . GLU A 1 159 ? -23.522 3.593 37.548 1.00 95.56 159 GLU A CA 1
ATOM 1204 C C . GLU A 1 159 ? -24.354 2.591 38.358 1.00 95.56 159 GLU A C 1
ATOM 1206 O O . GLU A 1 159 ? -25.102 3.009 39.251 1.00 95.56 159 GLU A O 1
ATOM 1211 N N . GLU A 1 160 ? -24.276 1.296 38.042 1.00 94.88 160 GLU A N 1
ATOM 1212 C CA . GLU A 1 160 ? -24.958 0.244 38.801 1.00 94.88 160 GLU A CA 1
ATOM 1213 C C . GLU A 1 160 ? -24.369 0.103 40.210 1.00 94.88 160 GLU A C 1
ATOM 1215 O O . GLU A 1 160 ? -25.135 0.130 41.178 1.00 94.88 160 GLU A O 1
ATOM 1220 N N . GLU A 1 161 ? -23.038 0.091 40.356 1.00 94.56 161 GLU A N 1
ATOM 1221 C CA . GLU A 1 161 ? -22.375 0.037 41.670 1.00 94.56 161 GLU A CA 1
ATOM 1222 C C . GLU A 1 161 ? -22.777 1.222 42.568 1.00 94.56 161 GLU A C 1
ATOM 1224 O O . GLU A 1 161 ? -23.140 1.036 43.733 1.00 94.56 161 GLU A O 1
ATOM 1229 N N . LYS A 1 162 ? -22.816 2.449 42.022 1.00 93.06 162 LYS A N 1
ATOM 1230 C CA . LYS A 1 162 ? -23.254 3.646 42.772 1.00 93.06 162 LYS A CA 1
ATOM 1231 C C . LYS A 1 162 ? -24.709 3.538 43.243 1.00 93.06 162 LYS A C 1
ATOM 1233 O O . LYS A 1 162 ? -25.031 3.979 44.346 1.00 93.06 162 LYS A O 1
ATOM 1238 N N . LYS A 1 163 ? -25.600 2.953 42.432 1.00 92.75 163 LYS A N 1
ATOM 1239 C CA . LYS A 1 163 ? -27.016 2.748 42.798 1.00 92.75 163 LYS A CA 1
ATOM 1240 C C . LYS A 1 163 ? -27.172 1.700 43.903 1.00 92.75 163 LYS A C 1
ATOM 1242 O O . LYS A 1 163 ? -28.069 1.846 44.736 1.00 92.75 163 LYS A O 1
ATOM 1247 N N . GLU A 1 164 ? -26.328 0.668 43.927 1.00 91.62 164 GLU A N 1
ATOM 1248 C CA . GLU A 1 164 ? -26.310 -0.326 45.007 1.00 91.62 164 GLU A CA 1
ATOM 1249 C C . GLU A 1 164 ? -25.824 0.286 46.331 1.00 91.62 164 GLU A C 1
ATOM 1251 O O . GLU A 1 164 ? -26.496 0.120 47.354 1.00 91.62 164 GLU A O 1
ATOM 1256 N N . GLU A 1 165 ? -24.744 1.079 46.313 1.00 88.56 165 GLU A N 1
ATOM 1257 C CA . GLU A 1 165 ? -24.237 1.777 47.508 1.00 88.56 165 GLU A CA 1
ATOM 1258 C C . GLU A 1 165 ? -25.273 2.759 48.095 1.00 88.56 165 GLU A C 1
ATOM 1260 O O . GLU A 1 165 ? -25.535 2.747 49.302 1.00 88.56 165 GLU A O 1
ATOM 1265 N N . GLU A 1 166 ? -25.935 3.567 47.254 1.00 88.44 166 GLU A N 1
ATOM 1266 C CA . GLU A 1 166 ? -27.000 4.487 47.695 1.00 88.44 166 GLU A CA 1
ATOM 1267 C C . GLU A 1 166 ? -28.233 3.754 48.267 1.00 88.44 166 GLU A C 1
ATOM 1269 O O . GLU A 1 166 ? -28.962 4.306 49.104 1.00 88.44 166 GLU A O 1
ATOM 1274 N N . GLY A 1 167 ? -28.490 2.521 47.818 1.00 84.19 167 GLY A N 1
ATOM 1275 C CA . GLY A 1 167 ? -29.555 1.661 48.331 1.00 84.19 167 GLY A CA 1
ATOM 1276 C C . GLY A 1 167 ? -29.264 1.128 49.737 1.00 84.19 167 GLY A C 1
ATOM 1277 O O . GLY A 1 167 ? -30.156 1.137 50.591 1.00 84.19 167 GLY A O 1
ATOM 1278 N N . GLU A 1 168 ? -28.019 0.720 50.005 1.00 79.75 168 GLU A N 1
ATOM 1279 C CA . GLU A 1 168 ? -27.599 0.226 51.324 1.00 79.75 168 GLU A CA 1
ATOM 1280 C C . GLU A 1 168 ? -27.610 1.331 52.394 1.00 79.75 168 GLU A C 1
ATOM 1282 O O . GLU A 1 168 ? -28.027 1.088 53.533 1.00 79.75 168 GLU A O 1
ATOM 1287 N N . GLU A 1 169 ? -27.223 2.567 52.051 1.00 76.00 169 GLU A N 1
ATOM 1288 C CA . GLU A 1 169 ? -27.246 3.689 53.003 1.00 76.00 169 GLU A CA 1
ATOM 1289 C C . GLU A 1 169 ? -28.668 3.984 53.514 1.00 76.00 169 GLU A C 1
ATOM 1291 O O . GLU A 1 169 ? -28.867 4.172 54.723 1.00 76.00 169 GLU A O 1
ATOM 1296 N N . GLN A 1 170 ? -29.672 3.939 52.630 1.00 75.62 170 GLN A N 1
ATOM 1297 C CA . GLN A 1 170 ? -31.072 4.209 52.980 1.00 75.62 170 GLN A CA 1
ATOM 1298 C C . GLN A 1 170 ? -31.669 3.155 53.925 1.00 75.62 170 GLN A C 1
ATOM 1300 O O . GLN A 1 170 ? -32.461 3.504 54.804 1.00 75.62 170 GLN A O 1
ATOM 1305 N N . GLU A 1 171 ? -31.281 1.878 53.812 1.00 73.62 171 GLU A N 1
ATOM 1306 C CA . GLU A 1 171 ? -31.741 0.841 54.749 1.00 73.62 171 GLU A CA 1
ATOM 1307 C C . GLU A 1 171 ? -31.186 1.051 56.169 1.00 73.62 171 GLU A C 1
ATOM 1309 O O . GLU A 1 171 ? -31.878 0.784 57.158 1.00 73.62 171 GLU A O 1
ATOM 1314 N N . THR A 1 172 ? -29.963 1.581 56.303 1.00 69.94 172 THR A N 1
ATOM 1315 C CA . THR A 1 172 ? -29.361 1.816 57.626 1.00 69.94 172 THR A CA 1
ATOM 1316 C C . THR A 1 172 ? -29.989 2.987 58.387 1.00 69.94 172 THR A C 1
ATOM 1318 O O . THR A 1 172 ? -30.040 2.940 59.621 1.00 69.94 172 THR A O 1
ATOM 1321 N N . GLU A 1 173 ? -30.507 4.012 57.700 1.00 76.31 173 GLU A N 1
ATOM 1322 C CA . GLU A 1 173 ? -31.112 5.188 58.342 1.00 76.31 173 GLU A CA 1
ATOM 1323 C C . GLU A 1 173 ? -32.474 4.867 58.982 1.00 76.31 173 GLU A C 1
ATOM 1325 O O . GLU A 1 173 ? -32.739 5.278 60.113 1.00 76.31 173 GLU A O 1
ATOM 1330 N N . VAL A 1 174 ? -33.294 4.030 58.333 1.00 74.56 174 VAL A N 1
ATOM 1331 C CA . VAL A 1 174 ? -34.640 3.660 58.819 1.00 74.56 174 VAL A CA 1
ATOM 1332 C C . VAL A 1 174 ? -34.595 2.911 60.159 1.00 74.56 174 VAL A C 1
ATOM 1334 O O . VAL A 1 174 ? -35.505 3.034 60.973 1.00 74.56 174 VAL A O 1
ATOM 1337 N N . THR A 1 175 ? -33.523 2.169 60.449 1.00 66.00 175 THR A N 1
ATOM 1338 C CA . THR A 1 175 ? -33.421 1.382 61.696 1.00 66.00 175 THR A CA 1
ATOM 1339 C C . THR A 1 175 ? -33.084 2.197 62.951 1.00 66.00 175 THR A C 1
ATOM 1341 O O . THR A 1 175 ? -33.145 1.656 64.053 1.00 66.00 175 THR A O 1
ATOM 1344 N N . ARG A 1 176 ? -32.740 3.486 62.822 1.00 65.00 176 ARG A N 1
ATOM 1345 C CA . ARG A 1 176 ? -32.331 4.341 63.954 1.00 65.00 176 ARG A CA 1
ATOM 1346 C C . ARG A 1 176 ? -33.453 5.155 64.597 1.00 65.00 176 ARG A C 1
ATOM 1348 O O . ARG A 1 176 ? -33.224 5.711 65.668 1.00 65.00 176 ARG A O 1
ATOM 1355 N N . GLU A 1 177 ? -34.627 5.248 63.980 1.00 70.25 177 GLU A N 1
ATOM 1356 C CA . GLU A 1 177 ? -35.721 6.092 64.490 1.00 70.25 177 GLU A CA 1
ATOM 1357 C C . GLU A 1 177 ? -36.665 5.379 65.483 1.00 70.25 177 GLU A C 1
ATOM 1359 O O . GLU A 1 177 ? -37.501 6.040 66.098 1.00 70.25 177 GLU A O 1
ATOM 1364 N N . ASP A 1 178 ? -36.512 4.064 65.691 1.00 63.00 178 ASP A N 1
ATOM 1365 C CA . ASP A 1 178 ? -37.418 3.237 66.513 1.00 63.00 178 ASP A CA 1
ATOM 1366 C C . ASP A 1 178 ? -36.860 2.809 67.901 1.00 63.00 178 ASP A C 1
ATOM 1368 O O . ASP A 1 178 ? -37.533 2.063 68.622 1.00 63.00 178 ASP A O 1
ATOM 1372 N N . GLU A 1 179 ? -35.671 3.277 68.313 1.00 59.22 179 GLU A N 1
ATOM 1373 C CA . GLU A 1 179 ? -35.109 3.087 69.678 1.00 59.22 179 GLU A CA 1
ATOM 1374 C C . GLU A 1 179 ? -35.265 4.326 70.578 1.00 59.22 179 GLU A C 1
ATOM 1376 O O . GLU A 1 179 ? -35.641 4.145 71.765 1.00 59.22 179 GLU A O 1
#

Secondary structure (DSSP, 8-state):
--------S---------------------HHHHTTTSSSTTTTHHHHTTTT----------S----------EE-TTT--EE-TT-SB-TTT--B-S--EE-TTT--EE-TT-SB-TTT--B-EE-----TTTHHHHHHHHHHHHHHHHHHHHHHHHHHHHHHHHHHHHHHHHTTS--

Radius of gyration: 39.8 Å; chains: 1; bounding box: 83×65×120 Å

Sequence (179 aa):
MIIDWLTIGISTVVGLAGGIGSGLLIRQLSIKQLKKIIPGLVKERVKESLKQIPIDAGKTAAVAVVRKGIGKKRICPHCKEENEAKAIFCVKCGTPICGVKVCPKCELNLPNIANVCYICGGPAIPTVPTSTSEEEREEEEEEEEEEEEEEEEEEEEEEEEKKEEEGEEQETEVTREDE